Protein AF-X0JBM7-F1 (afdb_monomer_lite)

Foldseek 3Di:
DPVVVVVVQQVPDADVPRHRDDDDDDDDDDPVRCVVVVVVVVVVLVVVQVDDCHDVVVCVVVVHD

Secondary structure (DSSP, 8-state):
--HHHHHHHHTT-EETTTEE--------S-HHHHHHHHHHHHHHHHHHHTSTT-HHHHHHHTT--

Sequence (65 aa):
MKDDLTNKITGSIEAEGGLPLVVKSMSYGDLKECLPFLASRAIENKAVLEGRGGAAAERVRLGFK

Radius of gyration: 15.23 Å; chains: 1; bounding box: 29×33×38 Å

pLDDT: mean 79.24, std 9.32, range [54.91, 95.56]

Organism: Fusarium odoratissimum (strain NRRL 54006) (NCBI:txid1089451)

Structure (mmCIF, N/CA/C/O backbone):
data_AF-X0JBM7-F1
#
_entry.id   AF-X0JBM7-F1
#
loop_
_atom_site.group_PDB
_atom_site.id
_atom_site.type_symbol
_atom_site.label_atom_id
_atom_site.label_alt_id
_atom_site.label_comp_id
_atom_site.label_asym_id
_atom_site.label_entity_id
_atom_site.label_seq_id
_atom_site.pdbx_PDB_ins_code
_atom_site.Cartn_x
_atom_site.Cartn_y
_atom_site.Cartn_z
_atom_site.occupancy
_atom_site.B_iso_or_equiv
_atom_site.auth_seq_id
_atom_site.auth_comp_id
_atom_site.auth_asym_id
_atom_site.auth_atom_id
_atom_site.pdbx_PDB_model_num
ATOM 1 N N . MET A 1 1 ? 1.045 -3.130 1.021 1.00 76.62 1 MET A N 1
ATOM 2 C CA . ME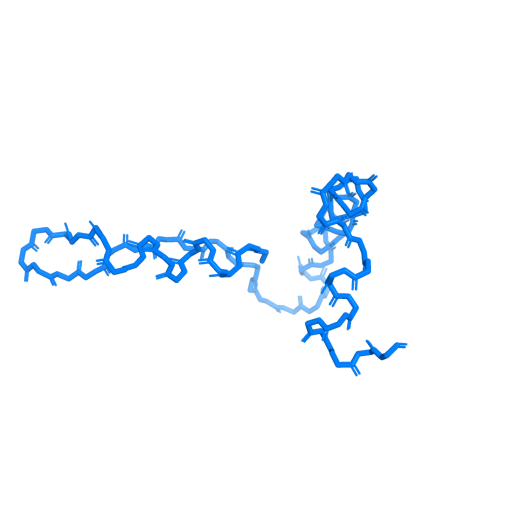T A 1 1 ? 1.597 -4.474 1.304 1.00 76.62 1 MET A CA 1
ATOM 3 C C . MET A 1 1 ? 0.678 -5.151 2.297 1.00 76.62 1 MET A C 1
ATOM 5 O O . MET A 1 1 ? 0.251 -4.471 3.224 1.00 76.62 1 MET A O 1
ATOM 9 N N . LYS A 1 2 ? 0.409 -6.455 2.113 1.00 76.88 2 LYS A N 1
ATOM 10 C CA . LYS A 1 2 ? -0.368 -7.289 3.053 1.00 76.88 2 LYS A CA 1
ATOM 11 C C . LYS A 1 2 ? -1.715 -6.666 3.457 1.00 76.88 2 LYS A C 1
ATOM 13 O O . LYS A 1 2 ? -2.105 -6.695 4.620 1.00 76.88 2 LYS A O 1
ATOM 18 N N . ASP A 1 3 ? -2.434 -6.141 2.469 1.00 79.44 3 ASP A N 1
ATOM 19 C CA . ASP A 1 3 ? -3.717 -5.462 2.679 1.00 79.44 3 ASP A CA 1
ATOM 20 C C . ASP A 1 3 ? -4.759 -6.412 3.300 1.00 79.44 3 ASP A C 1
ATOM 22 O O . ASP A 1 3 ? -5.546 -5.995 4.140 1.00 79.44 3 ASP A O 1
ATOM 26 N N . ASP A 1 4 ? -4.682 -7.712 2.998 1.00 80.56 4 ASP A N 1
ATOM 27 C CA . ASP A 1 4 ? -5.533 -8.746 3.602 1.00 80.56 4 ASP A CA 1
ATOM 28 C C . ASP A 1 4 ? -5.351 -8.845 5.124 1.00 80.56 4 ASP A C 1
ATOM 30 O O . ASP A 1 4 ? -6.314 -9.047 5.864 1.00 80.56 4 ASP A O 1
ATOM 34 N N . LEU A 1 5 ? -4.113 -8.679 5.611 1.00 82.12 5 LEU A N 1
ATOM 35 C CA . LEU A 1 5 ? -3.827 -8.666 7.044 1.00 82.12 5 LEU A CA 1
ATOM 36 C C . LEU A 1 5 ? -4.359 -7.382 7.681 1.00 82.12 5 LEU A C 1
ATOM 38 O O . LEU A 1 5 ? -4.970 -7.452 8.742 1.00 82.12 5 LEU A O 1
ATOM 42 N N . THR A 1 6 ? -4.169 -6.234 7.022 1.00 83.69 6 THR A N 1
ATOM 43 C CA . THR A 1 6 ? -4.759 -4.958 7.451 1.00 83.69 6 THR A CA 1
ATOM 44 C C . THR A 1 6 ? -6.275 -5.096 7.592 1.00 83.69 6 THR A C 1
ATOM 46 O O . THR A 1 6 ? -6.800 -4.837 8.668 1.00 83.69 6 THR A O 1
ATOM 49 N N . ASN A 1 7 ? -6.959 -5.602 6.564 1.00 82.38 7 ASN A N 1
ATOM 50 C CA . ASN A 1 7 ? -8.412 -5.786 6.559 1.00 82.38 7 ASN A CA 1
ATOM 51 C C . ASN A 1 7 ? -8.884 -6.735 7.666 1.00 82.38 7 ASN A C 1
ATOM 53 O O . ASN A 1 7 ? -9.888 -6.462 8.321 1.00 82.38 7 ASN A O 1
ATOM 57 N N . LYS A 1 8 ? -8.144 -7.824 7.916 1.00 83.56 8 LYS A N 1
ATOM 58 C CA . LYS A 1 8 ? -8.440 -8.740 9.024 1.00 83.56 8 LYS A CA 1
ATOM 59 C C . LYS A 1 8 ? -8.332 -8.044 10.383 1.00 83.56 8 LYS A C 1
ATOM 61 O O . LYS A 1 8 ? -9.165 -8.284 11.250 1.00 83.56 8 LYS A O 1
ATOM 66 N N . ILE A 1 9 ? -7.309 -7.209 10.573 1.00 83.19 9 ILE A N 1
ATOM 67 C CA . ILE A 1 9 ? -7.054 -6.540 11.853 1.00 83.19 9 ILE A CA 1
ATOM 68 C C . ILE A 1 9 ? -8.065 -5.416 12.101 1.00 83.19 9 ILE A C 1
ATOM 70 O O . ILE A 1 9 ? -8.548 -5.299 13.226 1.00 83.19 9 ILE A O 1
ATOM 74 N N . THR A 1 10 ? -8.445 -4.654 11.069 1.00 82.25 10 THR A N 1
ATOM 75 C CA . THR A 1 10 ? -9.425 -3.557 11.174 1.00 82.25 10 THR A CA 1
ATOM 76 C C . THR A 1 10 ? -10.755 -4.008 11.778 1.00 82.25 10 THR A C 1
ATOM 78 O O . THR A 1 10 ? -11.373 -3.245 12.505 1.00 82.25 10 THR A O 1
ATOM 81 N N . GLY A 1 11 ? -11.182 -5.251 11.538 1.00 74.50 11 GLY A N 1
ATOM 82 C CA . GLY A 1 11 ? -12.403 -5.807 12.135 1.00 74.50 11 GLY A CA 1
ATOM 83 C C . GLY A 1 11 ? -12.244 -6.381 13.550 1.00 74.50 11 GLY A C 1
ATOM 84 O O . GLY A 1 11 ? -13.199 -6.944 14.069 1.00 74.50 11 GLY A O 1
ATOM 85 N N . SER A 1 12 ? -11.049 -6.318 14.147 1.00 78.81 12 SER A N 1
ATOM 86 C CA . SER A 1 12 ? -10.727 -6.990 15.420 1.00 78.81 12 SER A CA 1
ATOM 87 C C . SER A 1 12 ? -10.195 -6.072 16.523 1.00 78.81 12 SER A C 1
ATOM 89 O O . SER A 1 12 ? -10.105 -6.511 17.667 1.00 78.81 12 SER A O 1
ATOM 91 N N . ILE A 1 13 ? -9.818 -4.831 16.197 1.00 75.25 13 ILE A N 1
ATOM 92 C CA . ILE A 1 13 ? -9.230 -3.876 17.145 1.00 75.25 13 ILE A CA 1
ATOM 93 C C . ILE A 1 13 ? -9.995 -2.557 17.069 1.00 75.25 13 ILE A C 1
ATOM 95 O O . ILE A 1 13 ? -9.993 -1.898 16.029 1.00 75.25 13 ILE A O 1
ATOM 99 N N . GLU A 1 14 ? -10.588 -2.155 18.190 1.00 79.75 14 GLU A N 1
ATOM 100 C CA . GLU A 1 14 ? -11.275 -0.875 18.360 1.00 79.75 14 GLU A CA 1
ATOM 101 C C . GLU A 1 14 ? -10.510 0.010 19.355 1.00 79.75 14 GLU A C 1
ATOM 103 O O . GLU A 1 14 ? -10.01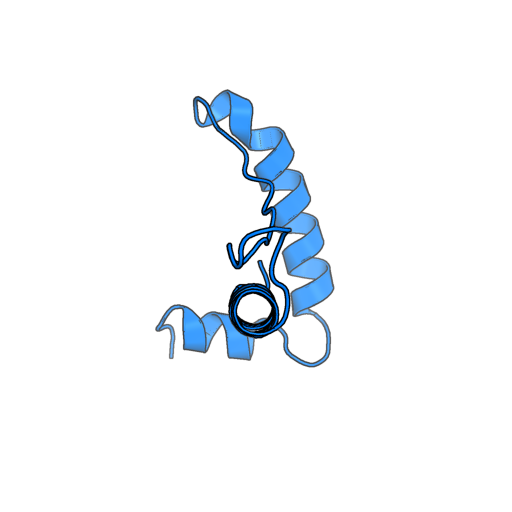3 -0.461 20.379 1.00 79.75 14 GLU A O 1
ATOM 108 N N . ALA A 1 15 ? -10.399 1.298 19.040 1.00 76.50 15 ALA A N 1
ATOM 109 C CA . ALA A 1 15 ? -9.971 2.332 19.969 1.00 76.50 15 ALA A CA 1
ATOM 110 C C . ALA A 1 15 ? -11.078 2.635 20.987 1.00 76.50 15 ALA A C 1
ATOM 112 O O . ALA A 1 15 ? -12.239 2.256 20.815 1.00 76.50 15 ALA A O 1
ATOM 113 N N . GLU A 1 16 ? -10.722 3.372 22.038 1.00 80.00 16 GLU A N 1
ATOM 114 C CA . GLU A 1 16 ? -11.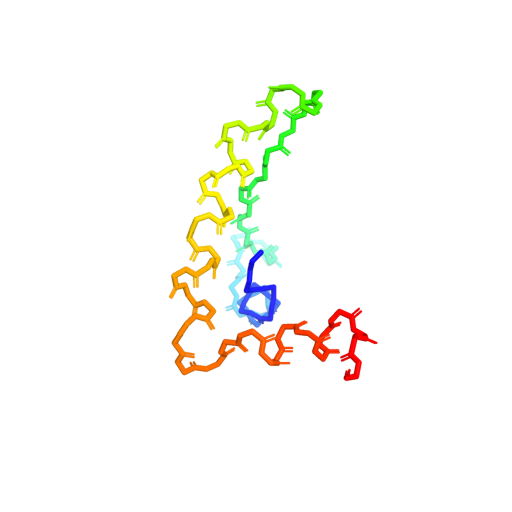690 3.872 23.011 1.00 80.00 16 GLU A CA 1
ATOM 115 C C . GLU A 1 16 ? -12.805 4.656 22.289 1.00 80.00 16 GLU A C 1
ATOM 117 O O . GLU A 1 16 ? -12.536 5.587 21.530 1.00 80.00 16 GLU A O 1
ATOM 122 N N . GLY A 1 17 ? -14.058 4.217 22.457 1.00 80.94 17 GLY A N 1
ATOM 123 C CA . GLY A 1 17 ? -15.216 4.742 21.720 1.00 80.94 17 GLY A CA 1
ATOM 124 C C . GLY A 1 17 ? -15.658 3.933 20.490 1.00 80.94 17 GLY A C 1
ATOM 125 O O . GLY A 1 17 ? -16.583 4.366 19.806 1.00 80.94 17 GLY A O 1
ATOM 126 N N . GLY A 1 18 ? -15.053 2.770 20.212 1.00 76.88 18 GLY A N 1
ATOM 127 C CA . GLY A 1 18 ? -15.526 1.824 19.186 1.00 76.88 18 GLY A CA 1
ATOM 128 C C . GLY A 1 18 ? -15.038 2.115 17.762 1.00 76.88 18 GLY A C 1
ATOM 129 O O . GLY A 1 18 ? -15.601 1.619 16.788 1.00 76.88 18 GLY A O 1
ATOM 130 N N . LEU A 1 19 ? -14.009 2.952 17.609 1.00 76.44 19 LEU A N 1
ATOM 131 C CA . LEU A 1 19 ? -13.449 3.282 16.298 1.00 76.44 19 LEU A CA 1
ATOM 132 C C . LEU A 1 19 ? -12.414 2.224 15.896 1.00 76.44 19 LEU A C 1
ATOM 134 O O . LEU A 1 19 ? -11.408 2.095 16.594 1.00 76.44 19 LEU A O 1
ATOM 138 N N . PRO A 1 20 ? -12.585 1.488 14.784 1.00 71.00 20 PRO A N 1
ATOM 139 C CA . PRO A 1 20 ? -11.579 0.530 14.346 1.00 71.00 20 PRO A CA 1
ATOM 140 C C . PRO A 1 20 ? -10.263 1.254 14.044 1.00 71.00 20 PRO A C 1
ATOM 142 O O . PRO A 1 20 ? -10.235 2.188 13.237 1.00 71.00 20 PRO A O 1
ATOM 145 N N . LEU A 1 21 ? -9.170 0.842 14.695 1.00 73.44 21 LEU A N 1
ATOM 146 C CA . LEU A 1 21 ? -7.889 1.544 14.597 1.00 73.44 21 LEU A CA 1
ATOM 147 C C . LEU A 1 21 ? -6.812 0.660 13.975 1.00 73.44 21 LEU A C 1
ATOM 149 O O . LEU A 1 21 ? -6.264 -0.240 14.609 1.00 73.44 21 LEU A O 1
ATOM 153 N N . VAL A 1 22 ? -6.450 0.984 12.734 1.00 81.00 22 VAL A N 1
ATOM 154 C CA . VAL A 1 22 ? -5.266 0.442 12.062 1.00 81.00 22 VAL A CA 1
ATOM 155 C C . VAL A 1 22 ? -4.504 1.584 11.406 1.00 81.00 22 VAL A C 1
ATOM 157 O O . VAL A 1 22 ? -5.057 2.332 10.603 1.00 81.00 22 VAL A O 1
ATOM 160 N N . VAL A 1 23 ? -3.216 1.712 11.730 1.00 81.00 23 VAL A N 1
ATOM 161 C CA . VAL A 1 23 ? -2.335 2.729 11.144 1.00 81.00 23 VAL A CA 1
ATOM 162 C C . VAL A 1 23 ? -1.511 2.097 10.031 1.00 81.00 23 VAL A C 1
ATOM 164 O O . VAL A 1 23 ? -0.779 1.133 10.255 1.00 81.00 23 VAL A O 1
ATOM 167 N N . LYS A 1 24 ? -1.606 2.658 8.823 1.00 83.81 24 LYS A N 1
ATOM 168 C CA . LYS A 1 24 ? -0.807 2.244 7.668 1.00 83.81 24 LYS A CA 1
ATOM 169 C C . LYS A 1 24 ? 0.039 3.409 7.181 1.00 83.81 24 LYS A C 1
ATOM 171 O O . LYS A 1 24 ? -0.494 4.423 6.743 1.00 83.81 24 LYS A O 1
ATOM 176 N N . SER A 1 25 ? 1.356 3.251 7.245 1.00 83.75 25 SER A N 1
ATOM 177 C CA . SER A 1 25 ? 2.285 4.238 6.705 1.00 83.75 25 SER A CA 1
ATOM 178 C C . SER A 1 25 ? 2.324 4.160 5.179 1.00 83.75 25 SER A C 1
ATOM 180 O O . SER A 1 25 ? 2.425 3.082 4.589 1.00 83.75 25 SER A O 1
ATOM 182 N N . MET A 1 26 ? 2.234 5.322 4.538 1.00 83.56 26 MET A N 1
ATOM 183 C CA . MET A 1 26 ? 2.285 5.482 3.086 1.00 83.56 26 MET A CA 1
ATOM 184 C C . MET A 1 26 ? 3.182 6.675 2.761 1.00 83.56 26 MET A C 1
ATOM 186 O O . MET A 1 26 ? 3.135 7.689 3.456 1.00 83.56 26 MET A O 1
ATOM 190 N N . SER A 1 27 ? 3.998 6.560 1.713 1.00 88.81 27 SER A N 1
ATOM 191 C CA . SER A 1 27 ? 4.709 7.714 1.161 1.00 88.81 27 SER A CA 1
ATOM 192 C C . SER A 1 27 ? 3.716 8.659 0.488 1.00 88.81 27 SER A C 1
ATOM 194 O O . SER A 1 27 ? 2.832 8.200 -0.238 1.00 88.81 27 SER A O 1
ATOM 196 N N . TYR A 1 28 ? 3.885 9.960 0.701 1.00 90.75 28 TYR A N 1
ATOM 197 C CA . TYR A 1 28 ? 3.062 11.010 0.110 1.00 90.75 28 TYR A CA 1
ATOM 198 C C . TYR A 1 28 ? 3.966 12.131 -0.407 1.00 90.75 28 TYR A C 1
ATOM 200 O O . TYR A 1 28 ? 4.925 12.490 0.274 1.00 90.75 28 TYR A O 1
ATOM 208 N N . GLY A 1 29 ? 3.662 12.661 -1.593 1.00 93.69 29 GLY A N 1
ATOM 209 C CA . GLY A 1 29 ? 4.450 13.697 -2.263 1.00 93.69 29 GLY A CA 1
ATOM 210 C C . GLY A 1 29 ? 4.621 13.425 -3.756 1.00 93.69 29 GLY A C 1
ATOM 211 O O . GLY A 1 29 ? 3.998 12.513 -4.313 1.00 93.69 29 GLY A O 1
ATOM 212 N N . ASP A 1 30 ? 5.490 14.202 -4.397 1.00 95.56 30 ASP A N 1
ATOM 213 C CA . ASP A 1 30 ? 5.864 13.982 -5.793 1.00 95.56 30 ASP A CA 1
ATOM 214 C C . ASP A 1 30 ? 6.552 12.619 -5.959 1.00 95.56 30 ASP A C 1
ATOM 216 O O . ASP A 1 30 ? 7.210 12.101 -5.050 1.00 95.56 30 ASP A O 1
ATOM 220 N N . LEU A 1 31 ? 6.497 12.055 -7.171 1.00 91.12 31 LEU A N 1
ATOM 221 C CA . LEU A 1 31 ? 7.152 10.776 -7.469 1.00 91.12 31 LEU A CA 1
ATOM 222 C C . LEU A 1 31 ? 8.634 10.785 -7.064 1.00 91.12 31 LEU A C 1
ATOM 224 O O . LEU A 1 31 ? 9.096 9.839 -6.431 1.00 91.12 31 LEU A O 1
ATOM 228 N N . LYS A 1 32 ? 9.357 11.872 -7.369 1.00 94.12 32 LYS A N 1
ATOM 229 C CA . LYS A 1 32 ? 10.782 12.045 -7.031 1.00 94.12 32 LYS A CA 1
ATOM 230 C C . LYS A 1 32 ? 11.058 11.937 -5.524 1.00 94.12 32 LYS A C 1
ATOM 232 O O . LYS A 1 32 ? 12.111 11.444 -5.137 1.00 94.12 32 LYS A O 1
ATOM 237 N N . GLU A 1 33 ? 10.110 12.361 -4.692 1.00 93.62 33 GLU A N 1
ATOM 238 C CA . GLU A 1 33 ? 10.207 12.336 -3.228 1.00 93.62 33 GLU A CA 1
ATOM 239 C C . GLU A 1 33 ? 9.865 10.945 -2.683 1.00 93.62 33 GLU A C 1
ATOM 241 O O . GLU A 1 33 ? 10.431 10.496 -1.689 1.00 93.62 33 GLU A O 1
ATOM 246 N N . CYS A 1 34 ? 8.984 10.221 -3.379 1.00 94.38 34 CYS A N 1
ATOM 247 C CA . CYS A 1 34 ? 8.591 8.860 -3.025 1.00 94.38 34 CYS A CA 1
ATOM 248 C C . CYS A 1 34 ? 9.583 7.790 -3.515 1.00 94.38 34 CYS A C 1
ATOM 250 O O . CYS A 1 34 ? 9.568 6.671 -2.997 1.00 94.38 34 CYS A O 1
ATOM 252 N N . LEU A 1 35 ? 10.449 8.098 -4.489 1.00 93.81 35 LEU A N 1
ATOM 253 C CA . LEU A 1 35 ? 11.383 7.135 -5.091 1.00 93.81 35 LEU A CA 1
ATOM 254 C C . LEU A 1 35 ? 12.233 6.356 -4.068 1.00 93.81 35 LEU A C 1
ATOM 256 O O . LEU A 1 35 ? 12.297 5.133 -4.199 1.00 93.81 35 LEU A O 1
ATOM 260 N N . PRO A 1 36 ? 12.839 6.973 -3.032 1.00 92.56 36 PRO A N 1
ATOM 261 C CA . PRO A 1 36 ? 13.626 6.231 -2.042 1.00 92.56 36 PRO A CA 1
ATOM 262 C C . PRO A 1 36 ? 12.794 5.196 -1.265 1.00 92.56 36 PRO A C 1
ATOM 264 O O . PRO A 1 36 ? 13.231 4.060 -1.048 1.00 92.56 36 PRO A O 1
ATOM 267 N N . PHE A 1 37 ? 11.565 5.565 -0.886 1.00 90.38 37 PHE A N 1
ATOM 268 C CA . PHE A 1 37 ? 10.626 4.660 -0.221 1.00 90.38 37 PHE A CA 1
ATOM 269 C C . PHE A 1 37 ? 10.201 3.521 -1.154 1.00 90.38 37 PHE A C 1
ATOM 271 O O . PHE A 1 37 ? 10.233 2.353 -0.761 1.00 90.38 37 PHE A O 1
ATOM 278 N N . LEU A 1 38 ? 9.853 3.842 -2.403 1.00 88.50 38 LEU A N 1
ATOM 279 C CA . LEU A 1 38 ? 9.436 2.862 -3.407 1.00 88.50 38 LEU A CA 1
ATOM 280 C C . LEU A 1 38 ? 10.557 1.879 -3.760 1.00 88.50 38 LEU A C 1
ATOM 282 O O . LEU A 1 38 ? 10.292 0.684 -3.870 1.00 88.50 38 LEU A O 1
ATOM 286 N N . ALA A 1 39 ? 11.802 2.344 -3.878 1.00 89.44 39 ALA A N 1
ATOM 287 C CA . ALA A 1 39 ? 12.959 1.487 -4.128 1.00 89.44 39 ALA A CA 1
ATOM 288 C C . ALA A 1 39 ? 13.169 0.482 -2.984 1.00 89.44 39 ALA A C 1
ATOM 290 O O . ALA A 1 39 ? 13.305 -0.719 -3.223 1.00 89.44 39 ALA A O 1
ATOM 291 N N . SER A 1 40 ? 13.102 0.957 -1.737 1.00 88.81 40 SER A N 1
ATOM 292 C CA . SER A 1 40 ? 13.203 0.103 -0.546 1.00 88.81 40 SER A CA 1
ATOM 293 C C . SER A 1 40 ? 12.073 -0.933 -0.502 1.00 88.81 40 SER A C 1
ATOM 295 O O . SER A 1 40 ? 12.312 -2.114 -0.245 1.00 88.81 40 SER A O 1
ATOM 297 N N . ARG A 1 41 ? 10.844 -0.517 -0.839 1.00 86.12 41 ARG A N 1
ATOM 298 C CA . ARG A 1 41 ? 9.681 -1.408 -0.954 1.00 86.12 41 ARG A CA 1
ATOM 299 C C . ARG A 1 41 ? 9.819 -2.426 -2.082 1.00 86.12 41 ARG A C 1
ATOM 301 O O . ARG A 1 41 ? 9.391 -3.560 -1.906 1.00 86.12 41 ARG A O 1
ATOM 308 N N . ALA A 1 42 ? 10.411 -2.069 -3.220 1.00 84.62 42 ALA A N 1
ATOM 309 C CA . ALA A 1 42 ? 10.640 -3.002 -4.323 1.00 84.62 42 ALA A CA 1
ATOM 310 C C . ALA A 1 42 ? 11.639 -4.105 -3.939 1.00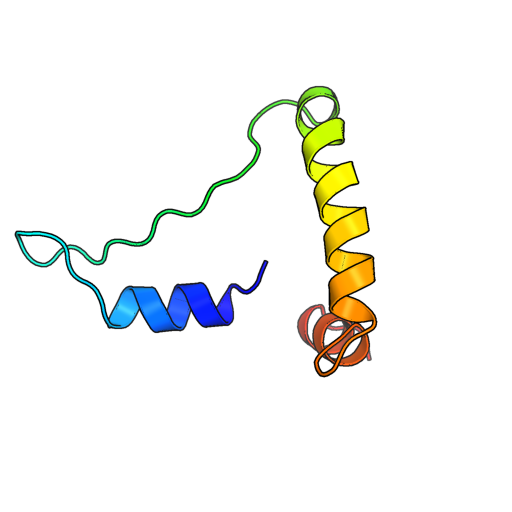 84.62 42 ALA A C 1
ATOM 312 O O . ALA A 1 42 ? 11.405 -5.274 -4.249 1.00 84.62 42 ALA A O 1
ATOM 313 N N . ILE A 1 43 ? 12.711 -3.746 -3.224 1.00 85.56 43 ILE A N 1
ATOM 314 C CA . ILE A 1 43 ? 13.706 -4.700 -2.710 1.00 85.56 43 ILE A CA 1
ATOM 315 C C . ILE A 1 43 ? 13.063 -5.653 -1.696 1.00 85.56 43 ILE A C 1
ATOM 317 O O . ILE A 1 43 ? 13.191 -6.869 -1.830 1.00 85.56 43 ILE A O 1
ATOM 321 N N . GLU A 1 44 ? 12.329 -5.118 -0.719 1.00 82.31 44 GLU A N 1
ATOM 322 C CA . GLU A 1 44 ? 11.628 -5.934 0.277 1.00 82.31 44 GLU A CA 1
ATOM 323 C C . GLU A 1 44 ? 10.586 -6.846 -0.369 1.00 82.31 44 GLU A C 1
ATOM 325 O O . GLU A 1 44 ? 10.569 -8.044 -0.097 1.00 82.31 44 GLU A O 1
ATOM 330 N N . ASN A 1 45 ? 9.747 -6.305 -1.257 1.00 78.25 45 ASN A N 1
ATOM 331 C CA . ASN A 1 45 ? 8.752 -7.097 -1.967 1.00 78.25 45 ASN A CA 1
ATOM 332 C C . ASN A 1 45 ? 9.426 -8.221 -2.743 1.00 78.25 45 ASN A C 1
ATOM 334 O O . ASN A 1 45 ? 8.956 -9.345 -2.676 1.00 78.25 45 ASN A O 1
ATOM 338 N N . LYS A 1 46 ? 10.547 -7.973 -3.427 1.00 76.75 46 LYS A N 1
ATOM 339 C CA . LYS A 1 46 ? 11.278 -9.040 -4.113 1.00 76.75 46 LYS A CA 1
ATOM 340 C C . LYS A 1 46 ? 11.713 -10.147 -3.143 1.00 76.75 46 LYS A C 1
ATOM 342 O O . LYS A 1 46 ? 11.405 -11.306 -3.398 1.00 76.75 46 LYS A O 1
ATOM 347 N N . ALA A 1 47 ? 12.328 -9.794 -2.014 1.00 73.56 47 ALA A N 1
ATOM 348 C CA . ALA A 1 47 ? 12.750 -10.766 -1.001 1.00 73.56 47 ALA A CA 1
ATOM 349 C C . ALA A 1 47 ? 11.566 -11.557 -0.399 1.00 73.56 47 ALA A C 1
ATOM 351 O O . ALA A 1 47 ? 11.656 -12.765 -0.196 1.00 73.56 47 ALA A O 1
ATOM 352 N N . VAL A 1 48 ? 10.429 -10.898 -0.150 1.00 68.56 48 VAL A N 1
ATOM 353 C CA . VAL A 1 48 ? 9.201 -11.529 0.371 1.00 68.56 48 VAL A CA 1
ATOM 354 C C . VAL A 1 48 ? 8.534 -12.421 -0.684 1.00 68.56 48 VAL A C 1
ATOM 356 O O . VAL A 1 48 ? 8.039 -13.504 -0.365 1.00 68.56 48 VAL A O 1
ATOM 359 N N . LEU A 1 49 ? 8.534 -11.993 -1.948 1.00 65.75 49 LEU A N 1
ATOM 360 C CA . LEU A 1 49 ? 7.927 -12.706 -3.073 1.00 65.75 49 LEU A CA 1
ATOM 361 C C . LEU A 1 49 ? 8.756 -13.908 -3.557 1.00 65.75 49 LEU A C 1
ATOM 363 O O . LEU A 1 49 ? 8.235 -14.711 -4.332 1.00 65.75 49 LEU A O 1
ATOM 367 N N . GLU A 1 50 ? 10.001 -14.054 -3.105 1.00 65.69 50 GLU A N 1
ATOM 368 C CA . GLU A 1 50 ? 10.817 -15.264 -3.276 1.00 65.69 50 GLU A CA 1
ATOM 369 C C . GLU A 1 50 ? 10.468 -16.362 -2.234 1.00 65.69 50 GLU A C 1
ATOM 371 O O . GLU A 1 50 ? 10.910 -17.503 -2.366 1.00 65.69 50 GLU A O 1
ATOM 376 N N . GLY A 1 51 ? 9.629 -16.062 -1.226 1.00 66.50 51 GLY A N 1
ATOM 377 C CA . GLY A 1 51 ? 9.194 -16.991 -0.167 1.00 66.50 51 GLY A CA 1
ATOM 378 C C . GLY A 1 51 ? 7.854 -17.726 -0.403 1.00 66.50 51 GLY A C 1
ATOM 379 O O . GLY A 1 51 ? 7.193 -17.589 -1.436 1.00 66.50 51 GLY A O 1
ATOM 380 N N . ARG A 1 52 ? 7.405 -18.525 0.588 1.00 54.91 52 ARG A N 1
ATOM 381 C CA . ARG A 1 52 ? 6.111 -19.250 0.548 1.00 54.91 52 ARG A CA 1
ATOM 382 C C . ARG A 1 52 ? 4.934 -18.265 0.622 1.00 54.91 52 ARG A C 1
ATOM 384 O O . ARG A 1 52 ? 4.661 -17.702 1.677 1.00 54.91 52 ARG A O 1
ATOM 391 N N . GLY A 1 53 ? 4.237 -18.096 -0.504 1.00 60.28 53 GLY A N 1
ATOM 392 C CA . GLY A 1 53 ? 3.156 -17.116 -0.706 1.00 60.28 53 GLY A CA 1
ATOM 393 C C . GLY A 1 53 ? 3.474 -16.038 -1.752 1.00 60.28 53 GLY A C 1
ATOM 394 O O . GLY A 1 53 ? 2.686 -15.115 -1.923 1.00 60.28 53 GLY A O 1
ATOM 395 N N . GLY A 1 54 ? 4.627 -16.149 -2.420 1.00 73.12 54 GLY A N 1
ATOM 396 C CA . GLY A 1 54 ? 5.203 -15.119 -3.278 1.00 73.12 54 GLY A CA 1
ATOM 397 C C . GLY A 1 54 ? 4.632 -14.961 -4.692 1.00 73.12 54 GLY A C 1
ATOM 398 O O . GLY A 1 54 ? 3.504 -15.364 -4.968 1.00 73.12 54 GLY A O 1
ATOM 399 N N . ALA A 1 55 ? 5.441 -14.354 -5.580 1.00 65.62 55 ALA A N 1
ATOM 400 C CA . ALA A 1 55 ? 5.090 -13.628 -6.821 1.00 65.62 55 ALA A CA 1
ATOM 401 C C . ALA A 1 55 ? 3.915 -14.164 -7.656 1.00 65.62 55 ALA A C 1
ATOM 403 O O . ALA A 1 55 ? 3.211 -13.379 -8.282 1.00 65.62 55 ALA A O 1
ATOM 404 N N . ALA A 1 56 ? 3.693 -15.478 -7.685 1.00 70.38 56 ALA A N 1
ATOM 405 C CA . ALA A 1 56 ? 2.543 -16.087 -8.342 1.00 70.38 56 ALA A CA 1
ATOM 406 C C . ALA A 1 56 ? 1.195 -15.647 -7.734 1.00 70.38 56 ALA A C 1
ATOM 408 O O . ALA A 1 56 ? 0.300 -15.267 -8.481 1.00 70.38 56 ALA A O 1
ATOM 409 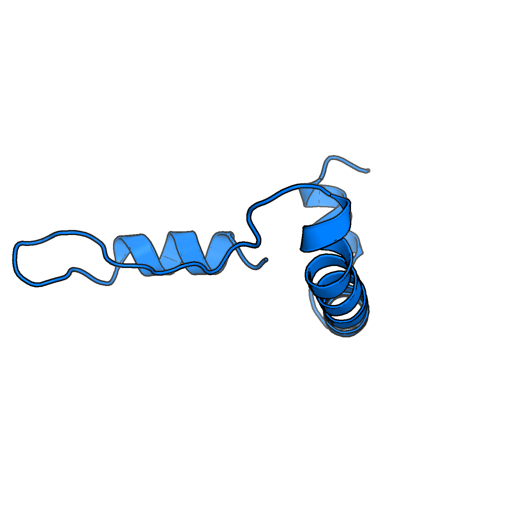N N . ALA A 1 57 ? 1.059 -15.628 -6.405 1.00 74.75 57 ALA A N 1
ATOM 410 C CA . ALA A 1 57 ? -0.166 -15.176 -5.738 1.00 74.75 57 ALA A CA 1
ATOM 411 C C . ALA A 1 57 ? -0.401 -13.668 -5.941 1.00 74.75 57 ALA A C 1
ATOM 413 O O . ALA A 1 57 ? -1.527 -13.235 -6.177 1.00 74.75 57 ALA A O 1
ATOM 414 N N . GLU A 1 58 ? 0.675 -12.875 -5.925 1.00 70.75 58 GLU A N 1
ATOM 415 C CA . GLU A 1 58 ? 0.628 -11.432 -6.189 1.00 70.75 58 GLU A CA 1
ATOM 416 C C . GLU A 1 58 ? 0.219 -11.139 -7.645 1.00 70.75 58 GLU A C 1
ATOM 418 O O . GLU A 1 58 ? -0.617 -10.271 -7.886 1.00 70.75 58 GLU A O 1
ATOM 423 N N . ARG A 1 59 ? 0.751 -11.898 -8.618 1.00 73.69 59 ARG A N 1
ATOM 424 C CA . ARG A 1 59 ? 0.367 -11.802 -10.038 1.00 73.69 59 ARG A CA 1
ATOM 425 C C . ARG A 1 59 ? -1.124 -12.062 -10.233 1.00 73.69 59 ARG A C 1
ATOM 427 O O . ARG A 1 59 ? -1.790 -11.241 -10.858 1.00 73.69 59 ARG A O 1
ATOM 434 N N . VAL A 1 60 ? -1.652 -13.119 -9.613 1.00 78.31 60 VAL A N 1
ATOM 435 C CA . VAL A 1 60 ? -3.090 -13.431 -9.642 1.00 78.31 60 VAL A CA 1
ATOM 436 C C . VAL A 1 60 ? -3.918 -12.301 -9.019 1.00 78.31 60 VAL A C 1
ATOM 438 O O . VAL A 1 60 ? -4.910 -11.884 -9.612 1.00 78.31 60 VAL A O 1
ATOM 441 N N . ARG A 1 61 ? -3.498 -11.746 -7.871 1.00 71.50 61 ARG A N 1
ATOM 442 C CA . ARG A 1 61 ? -4.176 -10.603 -7.221 1.00 71.50 61 ARG A CA 1
ATOM 443 C C . ARG A 1 61 ? -4.239 -9.366 -8.121 1.00 71.50 61 ARG A C 1
ATOM 445 O O . ARG A 1 61 ? -5.244 -8.664 -8.125 1.00 71.50 61 ARG A O 1
ATOM 452 N N . LEU A 1 62 ? -3.174 -9.105 -8.875 1.00 76.75 62 LEU A N 1
ATOM 453 C CA . LEU A 1 62 ? -3.083 -7.990 -9.822 1.00 76.75 62 LEU A CA 1
ATOM 454 C C . LEU A 1 62 ? -3.803 -8.267 -11.157 1.00 76.75 62 LEU A C 1
ATOM 456 O O . LEU A 1 62 ? -3.781 -7.415 -12.042 1.00 76.75 62 LEU A O 1
ATOM 460 N N . GLY A 1 63 ? -4.440 -9.433 -11.312 1.00 72.88 63 GLY A N 1
ATOM 461 C CA . GLY A 1 63 ? -5.173 -9.810 -12.521 1.00 72.88 63 GLY A CA 1
ATOM 462 C C . GLY A 1 63 ? -4.295 -10.349 -13.653 1.00 7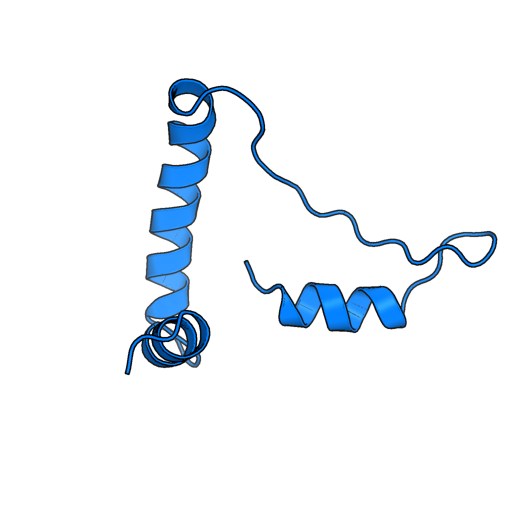2.88 63 GLY A C 1
ATOM 463 O O . GLY A 1 63 ? -4.794 -10.558 -14.759 1.00 72.88 63 GLY A O 1
ATOM 464 N N . PHE A 1 64 ? -3.010 -10.605 -13.397 1.00 64.69 64 PHE A N 1
ATOM 465 C CA . PHE A 1 64 ? -2.149 -11.325 -14.331 1.00 64.69 64 PHE A CA 1
ATOM 466 C C . PHE A 1 64 ? -2.434 -12.830 -14.213 1.00 64.69 64 PHE A C 1
ATOM 468 O O . PHE A 1 64 ? -2.391 -13.387 -13.114 1.00 64.69 64 PHE A O 1
ATOM 475 N N . LYS A 1 65 ? -2.751 -13.468 -15.345 1.00 56.22 65 LYS A N 1
ATOM 476 C CA . LYS A 1 65 ? -2.871 -14.928 -15.465 1.00 56.22 65 LYS A CA 1
ATOM 477 C C . LYS A 1 65 ? -1.501 -15.580 -15.595 1.00 56.22 65 LYS A C 1
ATOM 479 O O . LYS A 1 65 ? -0.672 -15.034 -16.355 1.00 56.22 65 LYS A O 1
#